Protein AF-J4HVZ7-F1 (afdb_monomer_lite)

Radius of gyration: 19.01 Å; chains: 1; bounding box: 40×39×59 Å

Sequence (176 aa):
MEFTTTDAYGRHGAGSGFVAVNVGSLVIGGKLVAVTAETKWPDEALPETAGVISRAVHTKTTPDVDTSYNAPTELVFKWAAPSLLPDAPGTIDATLTLDVGQPNAYKGLIEKVDVLAEIPYVIKTMVNYVAGTKPYIYQWFNPVTLHVNLPSGLIPDKSGEVEIAGTLYNEATFIS

Foldseek 3Di:
DKDFFDQQDAPVGHNFGRKMKFWDWDQDPNRTWDTAIDIDGPPDDDDPDDQWDWDKDLPAFCQDPVWRDRHGQKIKTWTKHFTPDPQFTDMKIKMKMDGQHDNVDGDQWPDKDQPCVPPDPVVSVVVCVPPVGGWIKTKGKAWIKMWIAGGPPPDPPDGGIDIDIDIDIDMDTGDD

Secondary structure (DSSP, 8-state):
-EEE--TT-STTSTTS---EEEEEEEEETTEEEEEEEEEE-TTSPPPSS-SSEEEEEEEEEEE-TTTSSEEEEEEEEEEEEE-S-TTS-SEEEEEEEEE-EETTEESSEEEEEETTTTS-HHHHHHHHHHHSS--EEEEEEEEEEEEEEEEEEEETTEEEEEEEEEEEEEEEEE--

pLDDT: mean 90.57, std 10.14, range [50.22, 98.31]

Organism: NCBI:txid599839

InterPro domains:
  IPR033394 Svf1-like, C-terminal [PF17187] (1-176)
  IPR051385 Ceramide-binding SVF1-like [PTHR47107] (1-176)

Structure (mmCIF, N/CA/C/O backbone):
data_AF-J4HVZ7-F1
#
_entry.id   AF-J4HVZ7-F1
#
loop_
_atom_site.group_PDB
_atom_site.id
_atom_site.type_symbol
_atom_site.label_atom_id
_atom_site.label_alt_id
_atom_site.label_comp_id
_atom_site.label_asym_id
_atom_site.label_entity_id
_atom_site.label_seq_id
_atom_site.pdbx_PDB_ins_code
_atom_site.Cartn_x
_atom_site.Cartn_y
_atom_site.Cartn_z
_atom_site.occupancy
_atom_site.B_iso_or_equiv
_atom_site.auth_seq_id
_atom_site.auth_comp_id
_atom_site.auth_asym_id
_atom_site.auth_atom_id
_atom_site.pdbx_PDB_model_num
ATOM 1 N N . MET A 1 1 ? -5.524 1.003 -2.375 1.00 91.50 1 MET A N 1
ATOM 2 C CA . MET A 1 1 ? -5.152 1.032 -3.804 1.00 91.50 1 MET A CA 1
ATOM 3 C C . MET A 1 1 ? -4.534 2.383 -4.078 1.00 91.50 1 MET A C 1
ATOM 5 O O . MET A 1 1 ? -5.083 3.368 -3.602 1.00 91.50 1 MET A O 1
ATOM 9 N N . GLU A 1 2 ? -3.401 2.416 -4.771 1.00 95.12 2 GLU A N 1
ATOM 10 C CA . GLU A 1 2 ? -2.677 3.649 -5.082 1.00 95.12 2 GLU A CA 1
ATOM 11 C C . GLU A 1 2 ? -2.604 3.853 -6.590 1.00 95.12 2 GLU A C 1
ATOM 13 O O . GLU A 1 2 ? -2.400 2.898 -7.336 1.00 95.12 2 GLU A O 1
ATOM 18 N N . PHE A 1 3 ? -2.774 5.097 -7.021 1.00 93.88 3 PHE A N 1
ATOM 19 C CA . PHE A 1 3 ? -2.678 5.504 -8.413 1.00 93.88 3 PHE A CA 1
ATOM 20 C C . PHE A 1 3 ? -1.717 6.667 -8.526 1.00 93.88 3 PHE A C 1
ATOM 22 O O . PHE A 1 3 ? -1.856 7.634 -7.781 1.00 93.88 3 PHE A O 1
ATOM 29 N N . THR A 1 4 ? -0.815 6.609 -9.499 1.00 94.12 4 THR A N 1
ATOM 30 C CA . THR A 1 4 ? 0.126 7.694 -9.771 1.00 94.12 4 THR A CA 1
ATOM 31 C C . THR A 1 4 ? -0.124 8.241 -11.163 1.00 94.12 4 THR A C 1
ATOM 33 O O . THR A 1 4 ? -0.207 7.501 -12.142 1.00 94.12 4 THR A O 1
ATOM 36 N N . THR A 1 5 ? -0.281 9.553 -11.243 1.00 94.44 5 THR A N 1
ATOM 37 C CA . THR A 1 5 ? -0.427 10.272 -12.510 1.00 94.44 5 THR A CA 1
ATOM 38 C C . THR A 1 5 ? 0.887 10.301 -13.291 1.00 94.44 5 THR A C 1
ATOM 40 O O . THR A 1 5 ? 1.971 10.231 -12.715 1.00 94.44 5 THR A O 1
ATOM 43 N N . THR A 1 6 ? 0.812 10.449 -14.613 1.00 92.56 6 THR A N 1
ATOM 44 C CA . THR A 1 6 ? 1.995 10.800 -15.413 1.00 92.56 6 THR A CA 1
ATOM 45 C C . THR A 1 6 ? 2.379 12.263 -15.182 1.00 92.56 6 THR A C 1
ATOM 47 O O . THR A 1 6 ? 1.579 13.044 -14.663 1.00 92.56 6 THR A O 1
ATOM 50 N N . ASP A 1 7 ? 3.574 12.666 -15.621 1.00 92.31 7 ASP A N 1
ATOM 51 C CA . ASP A 1 7 ? 4.079 14.044 -15.487 1.00 92.31 7 ASP A CA 1
ATOM 52 C C . ASP A 1 7 ? 3.145 15.124 -16.081 1.00 92.31 7 ASP A C 1
ATOM 54 O O . ASP A 1 7 ? 3.157 16.290 -15.683 1.00 92.31 7 ASP A O 1
ATOM 58 N N . ALA A 1 8 ? 2.283 14.735 -17.023 1.00 93.62 8 ALA A N 1
ATOM 59 C CA . ALA A 1 8 ? 1.332 15.632 -17.669 1.00 93.62 8 ALA A CA 1
ATOM 60 C C . ALA A 1 8 ? 0.196 16.109 -16.740 1.00 93.62 8 ALA A C 1
ATOM 62 O O . ALA A 1 8 ? -0.436 17.125 -17.037 1.00 93.62 8 ALA A O 1
ATOM 63 N N . TYR A 1 9 ? -0.080 15.395 -15.643 1.00 92.44 9 TYR A N 1
ATOM 64 C CA . TYR A 1 9 ? -1.264 15.617 -14.813 1.00 92.44 9 TYR A CA 1
ATOM 65 C C . TYR A 1 9 ? -0.893 15.918 -13.362 1.00 92.44 9 TYR A C 1
ATOM 67 O O . TYR A 1 9 ? -0.837 15.026 -12.521 1.00 92.44 9 TYR A O 1
ATOM 75 N N . GLY A 1 10 ? -0.695 17.200 -13.065 1.00 93.00 10 GLY A N 1
ATOM 76 C CA . GLY A 1 10 ? -0.445 17.699 -11.716 1.00 93.00 10 GLY A CA 1
ATOM 77 C C . GLY A 1 10 ? -1.250 18.941 -11.356 1.00 93.00 10 GLY A C 1
ATOM 78 O O . GLY A 1 10 ? -2.000 19.473 -12.177 1.00 93.00 10 GLY A O 1
ATOM 79 N N . ARG A 1 11 ? -1.077 19.446 -10.127 1.00 93.38 11 ARG A N 1
ATOM 80 C CA . ARG A 1 11 ? -1.812 20.630 -9.628 1.00 93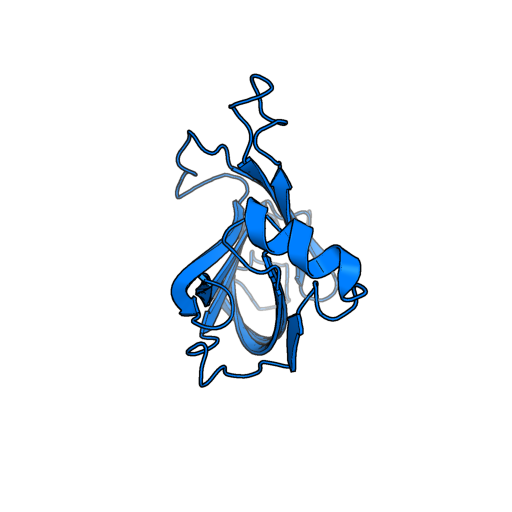.38 11 ARG A CA 1
ATOM 81 C C . ARG A 1 11 ? -1.524 21.922 -10.397 1.00 93.38 11 ARG A C 1
ATOM 83 O O . ARG A 1 11 ? -2.310 22.863 -10.321 1.00 93.38 11 ARG A O 1
ATOM 90 N N . HIS A 1 12 ? -0.417 21.964 -11.134 1.00 93.88 12 HIS A N 1
ATOM 91 C CA . HIS A 1 12 ? -0.016 23.087 -11.980 1.00 93.88 12 HIS A CA 1
ATOM 92 C C . HIS A 1 12 ? 0.023 22.712 -13.474 1.00 93.88 12 HIS A C 1
ATOM 94 O O . HIS A 1 12 ? 0.558 23.466 -14.281 1.00 93.88 12 HIS A O 1
ATOM 100 N N . GLY A 1 13 ? -0.568 21.573 -13.860 1.00 92.19 13 GLY A N 1
ATOM 101 C CA . GLY A 1 13 ? -0.533 21.057 -15.230 1.00 92.19 13 GLY A CA 1
ATOM 102 C C . GLY A 1 13 ? 0.720 20.228 -15.531 1.00 92.19 13 GLY A C 1
ATOM 103 O O . GLY A 1 13 ? 1.263 19.567 -14.644 1.00 92.19 13 GLY A O 1
ATOM 104 N N . ALA A 1 14 ? 1.157 20.233 -16.791 1.00 94.88 14 ALA A N 1
ATOM 105 C CA . ALA A 1 14 ? 2.300 19.439 -17.239 1.00 94.88 14 ALA A CA 1
ATOM 106 C C . ALA A 1 14 ? 3.608 19.859 -16.543 1.00 94.88 14 ALA A C 1
ATOM 108 O O . ALA A 1 14 ? 3.851 21.050 -16.350 1.00 94.88 14 ALA A O 1
ATOM 109 N N . GLY A 1 15 ? 4.441 18.881 -16.177 1.00 93.31 15 GLY A N 1
ATOM 110 C CA . GLY A 1 15 ? 5.667 19.096 -15.400 1.00 93.31 15 GLY A CA 1
ATOM 111 C C . GLY A 1 15 ? 5.435 19.176 -13.887 1.00 93.31 15 GLY A C 1
ATOM 112 O O . GLY A 1 15 ? 6.358 19.485 -13.138 1.00 93.31 15 GLY A O 1
ATOM 113 N N . SER A 1 16 ? 4.197 18.947 -13.430 1.00 94.06 16 SER A N 1
ATOM 114 C CA . SER A 1 16 ? 3.840 18.888 -12.003 1.00 94.06 16 SER A CA 1
ATOM 115 C C . SER A 1 16 ? 3.152 17.575 -11.608 1.00 94.06 16 SER A C 1
ATOM 117 O O . SER A 1 16 ? 2.523 17.509 -10.550 1.00 94.06 16 SER A O 1
ATOM 119 N N . GLY A 1 17 ? 3.211 16.561 -12.483 1.00 94.69 17 GLY A N 1
ATOM 120 C CA . GLY A 1 17 ? 2.544 15.270 -12.308 1.00 94.69 17 GLY A CA 1
ATOM 121 C C . GLY A 1 17 ? 3.245 14.341 -11.319 1.00 94.69 17 GLY A C 1
ATOM 122 O O . GLY A 1 17 ? 3.880 14.800 -10.380 1.00 94.69 17 GLY A O 1
ATOM 123 N N . PHE A 1 18 ? 3.099 13.022 -11.479 1.00 94.44 18 PHE A N 1
ATOM 124 C CA . PHE A 1 18 ? 3.531 12.035 -10.467 1.00 94.44 18 PHE A CA 1
ATOM 125 C C . PHE A 1 18 ? 2.851 12.210 -9.101 1.00 94.44 18 PHE A C 1
ATOM 127 O O . PHE A 1 18 ? 3.357 11.784 -8.063 1.00 94.44 18 PHE A O 1
ATOM 134 N N . VAL A 1 19 ? 1.663 12.811 -9.112 1.00 95.94 19 VAL A N 1
ATOM 135 C CA . VAL A 1 19 ? 0.753 12.866 -7.971 1.00 95.94 19 VAL A CA 1
ATOM 136 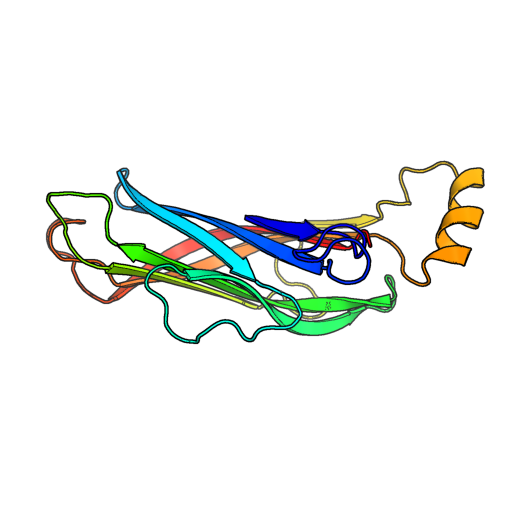C C . VAL A 1 19 ? 0.254 11.459 -7.700 1.00 95.94 19 VAL A C 1
ATOM 138 O O . VAL A 1 19 ? -0.309 10.837 -8.609 1.00 95.94 19 VAL A O 1
ATOM 141 N N . ALA A 1 20 ? 0.433 10.986 -6.469 1.00 95.56 20 ALA A N 1
ATOM 142 C CA . ALA A 1 20 ? -0.100 9.709 -6.028 1.00 95.56 20 ALA A CA 1
ATOM 143 C C . ALA A 1 20 ? -1.373 9.920 -5.201 1.00 95.56 20 ALA A C 1
ATOM 145 O O . ALA A 1 20 ? -1.429 10.795 -4.337 1.00 95.56 20 ALA A O 1
ATOM 146 N N . VAL A 1 21 ? -2.402 9.121 -5.458 1.00 96.31 21 VAL A N 1
ATOM 147 C CA . VAL A 1 21 ? -3.642 9.095 -4.678 1.00 96.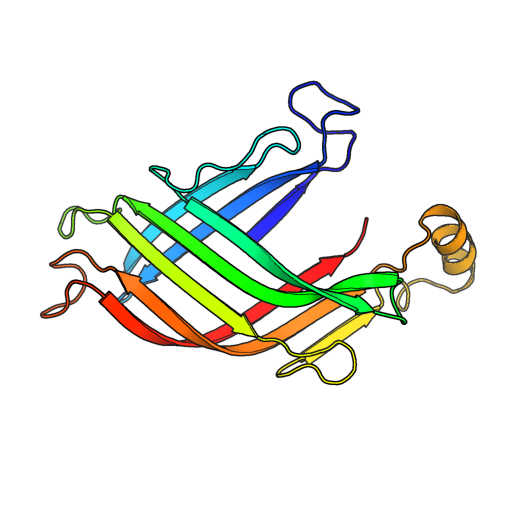31 21 VAL A CA 1
ATOM 148 C C . VAL A 1 21 ? -3.852 7.684 -4.180 1.00 96.31 21 VAL A C 1
ATOM 150 O O . VAL A 1 21 ? -3.926 6.742 -4.969 1.00 96.31 21 VAL A O 1
ATOM 153 N N . ASN A 1 22 ? -3.993 7.548 -2.871 1.00 97.69 22 ASN A N 1
ATOM 154 C CA . ASN A 1 22 ? -4.274 6.283 -2.230 1.00 97.69 22 ASN A CA 1
ATOM 155 C C . ASN A 1 22 ? -5.680 6.307 -1.638 1.00 97.69 22 ASN A C 1
ATOM 157 O O . ASN A 1 22 ? -6.057 7.256 -0.955 1.00 97.69 22 ASN A O 1
ATOM 161 N N . VAL A 1 23 ? -6.444 5.251 -1.891 1.00 97.81 23 VAL A N 1
ATOM 162 C CA . VAL A 1 23 ? -7.777 5.037 -1.324 1.00 97.81 23 VAL A CA 1
ATOM 163 C C . VAL A 1 23 ? -7.844 3.685 -0.630 1.00 97.81 23 VAL A C 1
ATOM 165 O O . VAL A 1 23 ? -7.294 2.686 -1.113 1.00 97.81 23 VAL A O 1
ATOM 168 N N . GLY A 1 24 ? -8.529 3.635 0.504 1.00 97.06 24 GLY A N 1
ATOM 169 C CA . GLY A 1 24 ? -8.612 2.446 1.338 1.00 97.06 24 GLY A CA 1
ATOM 170 C C . GLY A 1 24 ? -9.865 2.413 2.198 1.00 97.06 24 GLY A C 1
ATOM 171 O O . GLY A 1 24 ? -10.615 3.382 2.307 1.00 97.06 24 GLY A O 1
ATOM 172 N N . SER A 1 25 ? -10.105 1.256 2.802 1.00 97.12 25 SER A N 1
ATOM 173 C CA . SER A 1 25 ? -11.146 1.084 3.808 1.00 97.12 25 SER A CA 1
ATOM 174 C C . SER A 1 25 ? -10.775 -0.048 4.753 1.00 97.12 25 SER A C 1
ATOM 176 O O . SER A 1 25 ? -10.019 -0.946 4.379 1.00 97.12 25 SER A O 1
ATOM 178 N N . LEU A 1 26 ? -11.318 -0.006 5.966 1.00 96.69 26 LEU A N 1
ATOM 179 C CA . LEU A 1 26 ? -11.161 -1.059 6.961 1.00 96.69 26 LEU A CA 1
ATOM 180 C C . LEU A 1 26 ? -12.531 -1.649 7.286 1.00 96.69 26 LEU A C 1
ATOM 182 O O . LEU A 1 26 ? -13.464 -0.924 7.640 1.00 96.69 26 LEU A O 1
ATOM 186 N N . VAL A 1 27 ? -12.633 -2.974 7.195 1.00 95.44 27 VAL A N 1
ATOM 187 C CA . VAL A 1 27 ? -13.805 -3.740 7.624 1.00 95.44 27 VAL A CA 1
ATOM 188 C C . VAL A 1 27 ? -13.392 -4.619 8.796 1.00 95.44 27 VAL A C 1
ATOM 190 O O . VAL A 1 27 ? -12.555 -5.505 8.645 1.00 95.44 27 VAL A O 1
ATOM 193 N N . ILE A 1 28 ? -13.968 -4.367 9.971 1.00 91.88 28 ILE A N 1
ATOM 194 C CA . ILE A 1 28 ? -13.612 -5.044 11.222 1.00 91.88 28 ILE A CA 1
ATOM 195 C C . ILE A 1 28 ? -14.890 -5.532 11.896 1.00 91.88 28 ILE A C 1
ATOM 197 O O . ILE A 1 28 ? -15.874 -4.801 11.985 1.00 91.88 28 ILE A O 1
ATOM 201 N N . GLY A 1 29 ? -14.905 -6.796 12.330 1.00 88.38 29 GLY A N 1
ATOM 202 C CA . GLY A 1 29 ? -16.095 -7.404 12.939 1.00 88.38 29 GLY A CA 1
ATOM 203 C C . GLY A 1 29 ? -17.324 -7.404 12.019 1.00 88.38 29 GLY A C 1
ATOM 204 O O . GLY A 1 29 ? -18.449 -7.313 12.499 1.00 88.38 29 GLY A O 1
ATOM 205 N N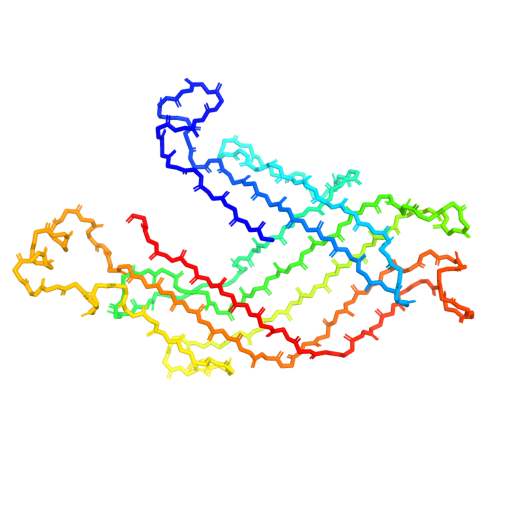 . GLY A 1 30 ? -17.118 -7.442 10.697 1.00 91.12 30 GLY A N 1
ATOM 206 C CA . GLY A 1 30 ? -18.195 -7.370 9.702 1.00 91.12 30 GLY A CA 1
ATOM 207 C C . GLY A 1 30 ? -18.795 -5.973 9.496 1.00 91.12 30 GLY A C 1
ATOM 208 O O . GLY A 1 30 ? -19.775 -5.844 8.767 1.00 91.12 30 GLY A O 1
ATOM 209 N N . LYS A 1 31 ? -18.222 -4.927 10.104 1.00 93.44 31 LYS A N 1
ATOM 210 C CA . LYS A 1 31 ? -18.649 -3.531 9.942 1.00 93.44 31 LYS A CA 1
ATOM 211 C C . LYS A 1 31 ? -17.594 -2.737 9.171 1.00 93.44 31 LYS A C 1
ATOM 213 O O . LYS A 1 31 ? -16.402 -2.919 9.399 1.00 93.44 31 LYS A O 1
ATOM 218 N N . LEU A 1 32 ? -18.021 -1.834 8.289 1.00 96.56 32 LEU A N 1
ATOM 219 C CA . LEU A 1 32 ? -17.139 -0.826 7.691 1.00 96.56 32 LEU A CA 1
ATOM 220 C C . LEU A 1 32 ? -16.822 0.235 8.751 1.00 96.56 32 LEU A C 1
ATOM 222 O O . LEU A 1 32 ? -17.718 0.967 9.166 1.00 96.56 32 LEU A O 1
ATOM 226 N N . VAL A 1 33 ? -15.570 0.298 9.205 1.00 95.81 33 VAL A N 1
ATOM 227 C CA . VAL A 1 33 ? -15.176 1.149 10.343 1.00 95.81 33 VAL A CA 1
ATOM 228 C C . VAL A 1 33 ? -14.452 2.419 9.928 1.00 95.81 33 VAL A C 1
ATOM 230 O O . VAL A 1 33 ? -14.495 3.401 10.658 1.00 95.81 33 VAL A O 1
ATOM 233 N N . ALA A 1 34 ? -13.801 2.413 8.767 1.00 96.81 34 ALA A N 1
ATOM 234 C CA . ALA A 1 34 ? -13.056 3.553 8.254 1.00 96.81 34 ALA A CA 1
ATOM 235 C C . ALA A 1 34 ? -13.003 3.520 6.725 1.00 96.81 34 ALA A C 1
ATOM 237 O O . ALA A 1 34 ? -12.908 2.449 6.121 1.00 96.81 34 ALA A O 1
ATOM 238 N N . VAL A 1 35 ? -13.011 4.704 6.118 1.00 97.75 35 VAL A N 1
ATOM 239 C CA . VAL A 1 35 ? -12.684 4.941 4.708 1.00 97.75 35 VAL A CA 1
ATOM 240 C C . VAL A 1 35 ? -11.594 6.003 4.680 1.00 97.75 35 VAL A C 1
ATOM 242 O O . VAL A 1 35 ? -11.684 7.000 5.395 1.00 97.75 35 VAL A O 1
ATOM 245 N N . THR A 1 36 ? -10.559 5.779 3.880 1.00 98.06 36 THR A N 1
ATOM 246 C CA . THR A 1 36 ? -9.378 6.636 3.814 1.00 98.06 36 THR A CA 1
ATOM 247 C C . THR A 1 36 ? -9.128 7.074 2.379 1.00 98.06 36 THR A C 1
ATOM 249 O O . THR A 1 36 ? -9.306 6.305 1.431 1.00 98.06 36 THR A O 1
ATOM 252 N N . ALA A 1 37 ? -8.692 8.317 2.226 1.00 97.31 37 ALA A N 1
ATOM 253 C CA . ALA A 1 37 ? -8.170 8.842 0.978 1.00 97.31 37 ALA A CA 1
ATOM 254 C C . ALA A 1 37 ? -7.052 9.830 1.312 1.00 97.31 37 ALA A C 1
ATOM 256 O O . ALA A 1 37 ? -7.236 10.696 2.167 1.00 97.31 37 ALA A O 1
ATOM 257 N N . GLU A 1 38 ? -5.902 9.688 0.666 1.00 97.44 38 GLU A N 1
ATOM 258 C CA . GLU A 1 38 ? -4.755 10.571 0.866 1.00 97.44 38 GLU A CA 1
ATOM 259 C C . GLU A 1 38 ? -4.096 10.866 -0.482 1.00 97.44 38 GLU A C 1
ATOM 261 O O . GLU A 1 38 ? -3.857 9.962 -1.285 1.00 97.44 38 GLU A O 1
ATOM 266 N N . THR A 1 39 ? -3.819 12.146 -0.727 1.00 95.81 39 THR A N 1
ATOM 267 C CA . THR A 1 39 ? -3.076 12.606 -1.900 1.00 95.81 39 THR A CA 1
ATOM 268 C C . THR A 1 39 ? -1.654 12.940 -1.479 1.00 95.81 39 THR A C 1
ATOM 270 O O . THR A 1 39 ? -1.447 13.712 -0.544 1.00 95.81 39 THR A O 1
ATOM 273 N N . LYS A 1 40 ? -0.679 12.401 -2.205 1.00 95.25 40 LYS A N 1
ATOM 274 C CA . LYS A 1 40 ? 0.735 12.736 -2.098 1.00 95.25 40 LYS A CA 1
ATOM 275 C C . LYS A 1 40 ? 1.156 13.545 -3.316 1.00 95.25 40 LYS A C 1
ATOM 277 O O . LYS A 1 40 ? 1.137 13.047 -4.443 1.00 95.25 40 LYS A O 1
ATOM 282 N N . TRP A 1 41 ? 1.584 14.773 -3.063 1.00 94.94 41 TRP A N 1
ATOM 283 C CA . TRP A 1 41 ? 2.231 15.605 -4.068 1.00 94.94 41 TRP A CA 1
ATOM 284 C C . TRP A 1 41 ? 3.721 15.251 -4.164 1.00 94.94 41 TRP A C 1
ATOM 286 O O . TRP A 1 41 ? 4.333 14.930 -3.143 1.00 94.94 41 TRP A O 1
ATOM 296 N N . PRO A 1 42 ? 4.322 15.273 -5.364 1.00 93.19 42 PRO A N 1
ATOM 297 C CA . PRO A 1 42 ? 5.739 14.944 -5.550 1.00 93.19 42 PRO A CA 1
ATOM 298 C C . PRO A 1 42 ? 6.684 15.948 -4.869 1.00 93.19 42 PRO A C 1
ATOM 300 O O . PRO A 1 42 ? 7.814 15.601 -4.535 1.00 93.19 42 PRO A O 1
ATOM 303 N N . ASP A 1 43 ? 6.229 17.185 -4.674 1.00 91.62 43 ASP A N 1
ATOM 304 C CA . ASP A 1 43 ? 6.981 18.322 -4.146 1.00 91.62 43 ASP A CA 1
ATOM 305 C C . ASP A 1 43 ? 6.710 18.595 -2.658 1.00 91.62 43 ASP A C 1
ATOM 307 O O . ASP A 1 43 ? 7.262 19.538 -2.090 1.00 91.62 43 ASP A O 1
ATOM 311 N N . GLU A 1 44 ? 5.902 17.758 -2.001 1.00 92.25 44 GLU A N 1
ATOM 312 C CA . GLU A 1 44 ? 5.567 17.895 -0.586 1.00 92.25 44 GLU A CA 1
ATOM 313 C C . GLU A 1 44 ? 5.843 16.601 0.178 1.00 92.25 44 GLU A C 1
ATOM 315 O O . GLU A 1 44 ? 5.529 15.491 -0.258 1.00 92.25 44 GLU A O 1
ATOM 320 N N . ALA A 1 45 ? 6.415 16.743 1.372 1.00 89.94 45 ALA A N 1
ATOM 321 C CA . ALA A 1 45 ? 6.513 15.627 2.294 1.00 89.94 45 ALA A CA 1
ATOM 322 C C . ALA A 1 45 ? 5.124 15.316 2.865 1.00 89.94 45 ALA A C 1
ATOM 324 O O . ALA A 1 45 ? 4.418 16.214 3.328 1.00 89.94 45 ALA A O 1
ATOM 325 N N . LEU A 1 46 ? 4.753 14.035 2.885 1.00 90.44 46 LEU A N 1
ATOM 326 C CA . LEU A 1 46 ? 3.585 13.611 3.646 1.00 90.44 46 LEU A CA 1
ATOM 327 C C . LEU A 1 46 ? 3.868 13.798 5.141 1.00 90.44 46 LEU A C 1
ATOM 329 O O . LEU A 1 46 ? 4.930 13.376 5.610 1.00 90.44 46 LEU A O 1
ATOM 333 N N . PRO A 1 47 ? 2.935 14.378 5.909 1.00 90.69 47 PRO A N 1
ATOM 334 C CA . PRO A 1 47 ? 3.117 14.516 7.344 1.00 90.69 47 PRO A CA 1
ATOM 335 C C . PRO A 1 47 ? 3.163 13.133 8.006 1.00 90.69 47 PRO A C 1
ATOM 337 O O . PRO A 1 47 ? 2.485 12.197 7.579 1.00 90.69 47 PRO A O 1
ATOM 340 N N . GLU A 1 48 ? 3.943 12.974 9.073 1.00 86.38 48 GLU A N 1
ATOM 341 C CA . GLU A 1 48 ? 3.969 11.708 9.823 1.00 86.38 48 GLU A CA 1
ATOM 342 C C . GLU A 1 48 ? 2.617 11.413 10.485 1.00 86.38 48 GLU A C 1
ATOM 344 O O . GLU A 1 48 ? 2.194 10.258 10.567 1.00 86.38 48 GLU A O 1
ATOM 349 N N . THR A 1 49 ? 1.917 12.470 10.902 1.00 87.25 49 THR A N 1
ATOM 350 C CA . THR A 1 49 ? 0.596 12.416 11.525 1.00 87.25 49 THR A CA 1
ATOM 351 C C . THR A 1 49 ? -0.402 13.255 10.733 1.00 87.25 49 THR A C 1
ATOM 353 O O . THR A 1 49 ? -0.144 14.399 10.365 1.00 87.25 49 THR A O 1
ATOM 356 N N . ALA A 1 50 ? -1.568 12.678 10.460 1.00 91.69 50 ALA A N 1
ATOM 357 C CA . ALA A 1 50 ? -2.671 13.338 9.777 1.00 91.69 50 ALA A CA 1
ATOM 358 C C . ALA A 1 50 ? -3.998 12.817 10.332 1.00 91.69 50 ALA A C 1
ATOM 360 O O . ALA A 1 50 ? -4.055 11.722 10.890 1.00 91.69 50 ALA A O 1
ATOM 361 N N . GLY A 1 51 ? -5.073 13.595 10.166 1.00 92.25 51 GLY A N 1
ATOM 362 C CA . GLY A 1 51 ? -6.417 13.152 10.555 1.00 92.25 51 GLY A CA 1
ATOM 363 C C . GLY A 1 51 ? -6.884 11.922 9.768 1.00 92.25 51 GLY A C 1
ATOM 364 O O . GLY A 1 51 ? -7.637 11.111 10.298 1.00 92.25 51 GLY A O 1
ATOM 365 N N . VAL A 1 52 ? -6.406 11.774 8.529 1.00 96.88 52 VAL A N 1
ATOM 366 C CA . VAL A 1 52 ? -6.593 10.589 7.688 1.00 96.88 52 VAL A CA 1
ATOM 367 C C . VAL A 1 52 ? -5.244 10.200 7.086 1.00 96.88 52 VAL A C 1
ATOM 369 O O . VAL A 1 52 ? -4.526 11.063 6.590 1.00 96.88 52 VAL A O 1
ATOM 372 N N . ILE A 1 53 ? -4.912 8.912 7.126 1.00 97.50 53 ILE A N 1
ATOM 373 C CA . ILE A 1 53 ? -3.727 8.311 6.507 1.00 97.50 53 ILE A CA 1
ATOM 374 C C . ILE A 1 53 ? -4.202 7.190 5.580 1.00 97.50 53 ILE A C 1
ATOM 376 O O . ILE A 1 53 ? -5.010 6.355 5.988 1.00 97.50 53 ILE A O 1
ATOM 380 N N . SER A 1 54 ? -3.696 7.157 4.350 1.00 97.94 54 SER A N 1
ATOM 381 C CA . SER A 1 54 ? -3.915 6.074 3.387 1.00 97.94 54 SER A CA 1
ATOM 382 C C . SER A 1 54 ? -2.627 5.880 2.602 1.00 97.94 54 SER A C 1
ATOM 384 O O . SER A 1 54 ? -2.319 6.672 1.721 1.00 97.94 54 SER A O 1
ATOM 386 N N . ARG A 1 55 ? -1.821 4.871 2.937 1.00 96.31 55 ARG A N 1
ATOM 387 C CA . ARG A 1 55 ? -0.468 4.740 2.373 1.00 96.31 55 ARG A CA 1
ATOM 388 C C . ARG A 1 55 ? -0.159 3.306 1.998 1.00 96.31 55 ARG A C 1
ATOM 390 O O . ARG A 1 55 ? -0.435 2.395 2.774 1.00 96.31 55 ARG A O 1
ATOM 397 N N . ALA A 1 56 ? 0.450 3.131 0.831 1.00 96.19 56 ALA A N 1
ATOM 398 C CA . ALA A 1 56 ? 1.126 1.914 0.409 1.00 96.19 56 ALA A CA 1
ATOM 399 C C . ALA A 1 56 ? 2.563 2.305 0.054 1.00 96.19 56 ALA A C 1
ATOM 401 O O . ALA A 1 56 ? 2.780 3.188 -0.768 1.00 96.19 56 ALA A O 1
ATOM 402 N N . VAL A 1 57 ? 3.552 1.723 0.724 1.00 95.00 57 VAL A N 1
ATOM 403 C CA . VAL A 1 57 ? 4.944 2.172 0.623 1.00 95.00 57 VAL A CA 1
ATOM 404 C C . VAL A 1 57 ? 5.852 0.981 0.382 1.00 95.00 57 VAL A C 1
ATOM 406 O O . VAL A 1 57 ? 5.816 0.008 1.130 1.00 95.00 57 VAL A O 1
ATOM 409 N N . HIS A 1 58 ? 6.709 1.081 -0.631 1.00 96.25 58 HIS A N 1
ATOM 410 C CA . HIS A 1 58 ? 7.843 0.179 -0.807 1.00 96.25 58 HIS A CA 1
ATOM 411 C C . HIS A 1 58 ? 8.976 0.665 0.107 1.00 96.25 58 HIS A C 1
ATOM 413 O O . HIS A 1 58 ? 9.732 1.563 -0.260 1.00 96.25 58 HIS A O 1
ATOM 419 N N . THR A 1 59 ? 9.055 0.144 1.331 1.00 97.12 59 THR A N 1
ATOM 420 C CA . THR A 1 59 ? 10.023 0.617 2.341 1.00 97.12 59 THR A CA 1
ATOM 421 C C . THR A 1 59 ? 11.436 0.115 2.083 1.00 97.12 59 THR A C 1
ATOM 423 O O . THR A 1 59 ? 12.405 0.752 2.498 1.00 97.12 59 THR A O 1
ATOM 426 N N . LYS A 1 60 ? 11.567 -1.011 1.378 1.00 98.19 60 LYS A N 1
ATOM 427 C CA . LYS A 1 60 ? 12.844 -1.552 0.908 1.00 98.19 60 LYS A CA 1
ATOM 428 C C . LYS A 1 60 ? 12.694 -2.004 -0.534 1.00 98.19 60 LYS A C 1
ATOM 430 O O . LYS A 1 60 ? 11.673 -2.584 -0.907 1.00 98.19 60 LYS A O 1
ATOM 435 N N . THR A 1 61 ? 13.726 -1.758 -1.329 1.00 97.62 61 THR A N 1
ATOM 436 C CA . THR A 1 61 ? 13.775 -2.125 -2.745 1.00 97.62 61 THR A CA 1
ATOM 437 C C . THR A 1 61 ? 15.155 -2.652 -3.110 1.00 97.62 61 THR A C 1
ATOM 439 O O . THR A 1 61 ? 16.146 -2.299 -2.471 1.00 97.62 61 THR A O 1
ATOM 442 N N . THR A 1 62 ? 15.250 -3.465 -4.156 1.00 96.50 62 THR A N 1
ATOM 443 C CA . THR A 1 62 ? 16.520 -3.959 -4.708 1.00 96.50 62 THR A CA 1
ATOM 444 C C . THR A 1 62 ? 16.458 -3.929 -6.238 1.00 96.50 62 THR A C 1
ATOM 446 O O . THR A 1 62 ? 15.395 -4.222 -6.787 1.00 96.50 62 THR A O 1
ATOM 449 N N . PRO A 1 63 ? 17.552 -3.575 -6.942 1.00 94.56 63 PRO A N 1
ATOM 450 C CA . PRO A 1 63 ? 17.587 -3.631 -8.399 1.00 94.56 63 PRO A CA 1
ATOM 451 C C . PRO A 1 63 ? 17.249 -5.031 -8.920 1.00 94.56 63 PRO A C 1
ATOM 453 O O . PRO A 1 63 ? 17.884 -6.016 -8.539 1.00 94.56 63 PRO A O 1
ATOM 456 N N . ASP A 1 64 ? 16.264 -5.112 -9.805 1.00 90.81 64 ASP A N 1
ATOM 457 C CA . ASP A 1 64 ? 15.870 -6.335 -10.492 1.00 90.81 64 ASP A CA 1
ATOM 458 C C . ASP A 1 64 ? 16.479 -6.340 -11.898 1.00 90.81 64 ASP A C 1
ATOM 460 O O . ASP A 1 64 ? 16.156 -5.503 -12.746 1.00 90.81 64 ASP A O 1
ATOM 464 N N . VAL A 1 65 ? 17.381 -7.292 -12.136 1.00 88.19 65 VAL A N 1
ATOM 465 C CA . VAL A 1 65 ? 18.154 -7.403 -13.382 1.00 88.19 65 VAL A CA 1
ATOM 466 C C . VAL A 1 65 ? 17.297 -7.708 -14.612 1.00 88.19 65 VAL A C 1
ATOM 468 O O . VAL A 1 65 ? 17.728 -7.411 -15.723 1.00 88.19 65 VAL A O 1
ATOM 471 N N . ASP A 1 66 ? 16.092 -8.259 -14.438 1.00 85.00 66 ASP A N 1
ATOM 472 C CA . ASP A 1 66 ? 15.205 -8.597 -15.557 1.00 85.00 66 ASP A CA 1
ATOM 473 C C . ASP A 1 66 ? 14.386 -7.392 -16.033 1.00 85.00 66 ASP A C 1
ATOM 475 O O . ASP A 1 66 ? 13.887 -7.376 -17.161 1.00 85.00 66 ASP A O 1
ATOM 479 N N . THR A 1 67 ? 14.189 -6.406 -15.152 1.00 86.69 67 THR A N 1
ATOM 480 C CA . THR A 1 67 ? 13.228 -5.310 -15.366 1.00 86.69 67 THR A CA 1
ATOM 481 C C . THR A 1 67 ? 13.873 -3.927 -15.393 1.00 86.69 67 THR A C 1
ATOM 483 O O . THR A 1 67 ? 13.277 -2.982 -15.913 1.00 86.69 67 THR A O 1
ATOM 486 N N . SER A 1 68 ? 15.093 -3.810 -14.856 1.00 86.75 68 SER A N 1
ATOM 487 C CA . SER A 1 68 ? 15.798 -2.553 -14.577 1.00 86.75 68 SER A CA 1
ATOM 488 C C . SER A 1 68 ? 15.127 -1.667 -13.514 1.00 86.75 68 SER A C 1
ATOM 490 O O . SER A 1 68 ? 15.608 -0.563 -13.257 1.00 86.75 68 SER A O 1
ATOM 492 N N . TYR A 1 69 ? 14.051 -2.128 -12.864 1.00 90.56 69 TYR A N 1
ATOM 493 C CA . TYR A 1 69 ? 13.413 -1.419 -11.755 1.00 90.56 69 TYR A CA 1
ATOM 494 C C . TYR A 1 69 ? 14.052 -1.754 -10.405 1.00 90.56 69 TYR A C 1
ATOM 496 O O . TYR A 1 69 ? 14.620 -2.825 -10.198 1.00 90.56 69 TYR A O 1
ATOM 504 N N . ASN A 1 70 ? 13.880 -0.849 -9.441 1.00 93.94 70 ASN A N 1
ATOM 505 C CA . ASN A 1 70 ? 14.061 -1.156 -8.025 1.00 93.94 70 ASN A CA 1
ATOM 506 C C . ASN A 1 70 ? 12.807 -1.878 -7.520 1.00 93.94 70 ASN A C 1
ATOM 508 O O . ASN A 1 70 ? 11.850 -1.243 -7.073 1.00 93.94 70 ASN A O 1
ATOM 512 N N . ALA A 1 71 ? 12.798 -3.203 -7.640 1.00 94.62 71 ALA A N 1
ATOM 513 C CA . ALA A 1 71 ? 11.665 -4.020 -7.243 1.00 94.62 71 ALA A CA 1
ATOM 514 C C . ALA A 1 71 ? 11.536 -4.054 -5.708 1.00 94.62 71 ALA A C 1
ATOM 516 O O . ALA A 1 71 ? 12.549 -4.005 -4.998 1.00 94.62 71 ALA A O 1
ATOM 517 N N . PRO A 1 72 ? 10.310 -4.102 -5.163 1.00 96.88 72 PRO A N 1
ATOM 518 C CA . PRO A 1 72 ? 10.103 -4.055 -3.725 1.00 96.88 72 PRO A CA 1
ATOM 519 C C . PRO A 1 72 ? 10.593 -5.345 -3.071 1.00 96.88 72 PRO A C 1
ATOM 521 O O . PRO A 1 72 ? 10.439 -6.435 -3.617 1.00 96.88 72 PRO A O 1
ATOM 524 N N . THR A 1 73 ? 11.163 -5.200 -1.881 1.00 97.94 73 THR A N 1
ATOM 525 C CA . THR A 1 73 ? 11.531 -6.307 -0.988 1.00 97.94 73 THR A CA 1
ATOM 526 C C . THR A 1 73 ? 10.794 -6.215 0.348 1.00 97.94 73 THR A C 1
ATOM 528 O O . THR A 1 73 ? 10.701 -7.199 1.072 1.00 97.94 73 THR A O 1
ATOM 531 N N . GLU A 1 74 ? 10.244 -5.044 0.679 1.00 98.31 74 GLU A N 1
ATOM 532 C CA . GLU A 1 74 ? 9.352 -4.842 1.820 1.00 98.31 74 GLU A CA 1
ATOM 533 C C . GLU A 1 74 ? 8.261 -3.827 1.466 1.00 98.31 74 GLU A C 1
ATOM 535 O O . GLU A 1 74 ? 8.526 -2.816 0.807 1.00 98.31 74 GLU A O 1
ATOM 540 N N . LEU A 1 75 ? 7.039 -4.117 1.903 1.00 97.94 75 LEU A N 1
ATOM 541 C CA . LEU A 1 75 ? 5.841 -3.325 1.672 1.00 97.94 75 LEU A CA 1
ATOM 542 C C . LEU A 1 75 ? 5.215 -2.957 3.016 1.00 97.94 75 LEU A C 1
ATOM 544 O O . LEU A 1 75 ? 5.032 -3.822 3.870 1.00 97.94 75 LEU A O 1
ATOM 548 N N . VAL A 1 76 ? 4.830 -1.698 3.188 1.00 97.81 76 VAL A N 1
ATOM 549 C CA . VAL A 1 76 ? 4.050 -1.239 4.342 1.00 97.81 76 VAL A CA 1
ATOM 550 C C . VAL A 1 76 ? 2.751 -0.637 3.853 1.00 97.81 76 VAL A C 1
ATOM 552 O O . VAL A 1 76 ? 2.747 0.210 2.960 1.00 97.81 76 VAL A O 1
ATOM 555 N N . PHE A 1 77 ? 1.653 -1.042 4.478 1.00 97.62 77 PHE A N 1
ATOM 556 C CA . PHE A 1 77 ? 0.358 -0.418 4.269 1.00 97.62 77 PHE A CA 1
ATOM 557 C C . PHE A 1 77 ? -0.1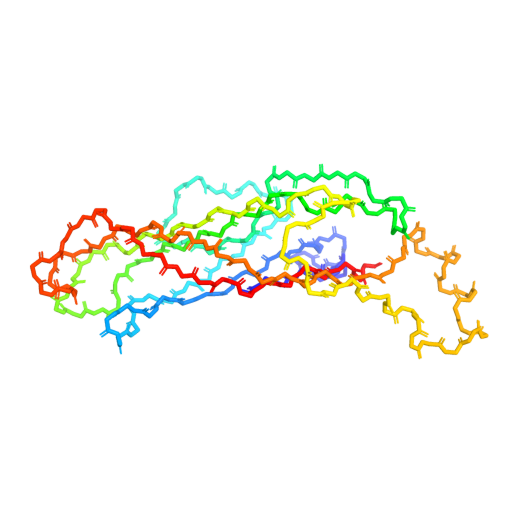36 0.165 5.583 1.00 97.62 77 PHE A C 1
ATOM 559 O O . PHE A 1 77 ? -0.097 -0.509 6.614 1.00 97.62 77 PHE A O 1
ATOM 566 N N . LYS A 1 78 ? -0.591 1.418 5.540 1.00 97.12 78 LYS A N 1
ATOM 567 C CA . LYS A 1 78 ? -1.105 2.132 6.706 1.00 97.12 78 LYS A CA 1
ATOM 568 C C . LYS A 1 78 ? -2.419 2.826 6.385 1.00 97.12 78 LYS A C 1
ATOM 570 O O . LYS A 1 78 ? -2.525 3.542 5.389 1.00 97.12 78 LYS A O 1
ATOM 575 N N . TRP A 1 79 ? -3.381 2.656 7.281 1.00 97.81 79 TRP A N 1
ATOM 576 C CA . TRP A 1 79 ? -4.682 3.303 7.247 1.00 97.81 79 TRP A CA 1
ATOM 577 C C . TRP A 1 79 ? -4.972 3.910 8.608 1.00 97.81 79 TRP A C 1
ATOM 579 O O . TRP A 1 79 ? -4.918 3.211 9.614 1.00 97.81 79 TRP A O 1
ATOM 589 N N . ALA A 1 80 ? -5.318 5.190 8.646 1.00 96.62 80 ALA A N 1
ATOM 590 C CA . ALA A 1 80 ? -5.867 5.797 9.848 1.00 96.62 80 ALA A CA 1
ATOM 591 C C . ALA A 1 80 ? -6.995 6.755 9.487 1.00 96.62 80 ALA A C 1
ATOM 593 O O . ALA A 1 80 ? -6.880 7.488 8.509 1.00 96.62 80 ALA A O 1
ATOM 594 N N . ALA A 1 81 ? -8.088 6.746 10.242 1.00 96.75 81 ALA A N 1
ATOM 595 C CA . ALA A 1 81 ? -9.185 7.700 10.086 1.00 96.75 81 ALA A CA 1
ATOM 596 C C . ALA A 1 81 ? -10.106 7.680 11.314 1.00 96.75 81 ALA A C 1
ATOM 598 O O . ALA A 1 81 ? -10.107 6.700 12.068 1.00 96.75 81 ALA A O 1
ATOM 599 N N . PRO A 1 82 ? -10.930 8.724 11.511 1.00 95.06 82 PRO A N 1
ATOM 600 C CA . PRO A 1 82 ? -12.028 8.666 12.460 1.00 95.06 82 PRO A CA 1
ATOM 601 C C . PRO A 1 82 ? -12.955 7.487 12.153 1.00 95.06 82 PRO A C 1
ATOM 603 O O . PRO A 1 82 ? -13.248 7.191 10.993 1.00 95.06 82 PRO A O 1
ATOM 606 N N . SER A 1 83 ? -13.431 6.836 13.207 1.00 94.81 83 SER A N 1
ATOM 607 C CA . SER A 1 83 ? -14.426 5.778 13.123 1.00 94.81 83 SER A CA 1
ATOM 608 C C . SER A 1 83 ? -15.704 6.293 12.464 1.00 94.81 83 SER A C 1
ATOM 610 O O . SER A 1 83 ? -16.224 7.354 12.814 1.00 94.81 83 SER A O 1
ATOM 612 N N . LEU A 1 84 ? -16.230 5.503 11.532 1.00 95.44 84 LEU A N 1
ATOM 613 C CA . LEU A 1 84 ? -17.534 5.721 10.907 1.00 95.44 84 LEU A CA 1
ATOM 614 C C . LEU A 1 84 ? -18.696 5.254 11.794 1.00 95.44 84 LEU A C 1
ATOM 616 O O . LEU A 1 84 ? -19.856 5.489 11.457 1.00 95.44 84 LEU A O 1
ATOM 620 N N . LEU A 1 85 ? -18.403 4.568 12.901 1.00 93.50 85 LEU A N 1
ATOM 621 C CA . LEU A 1 85 ? -19.408 3.978 13.772 1.00 93.50 85 LEU A CA 1
ATOM 622 C C . LEU A 1 85 ? -19.795 4.938 14.909 1.00 93.50 85 LEU A C 1
ATOM 624 O O . LEU A 1 85 ? -18.938 5.273 15.731 1.00 93.50 85 LEU A O 1
ATOM 628 N N . PRO A 1 86 ? -21.077 5.342 15.023 1.00 90.75 86 PRO A N 1
ATOM 629 C CA . PRO A 1 86 ? -21.529 6.226 16.101 1.00 90.75 86 PRO A CA 1
ATOM 630 C C . PRO A 1 86 ? -21.369 5.620 17.503 1.00 90.75 86 PRO A C 1
ATOM 632 O O . PRO A 1 86 ? -21.173 6.348 18.471 1.00 90.75 86 PRO A O 1
ATOM 635 N N . ASP A 1 87 ? -21.466 4.292 17.609 1.00 88.81 87 ASP A N 1
ATOM 636 C CA . ASP A 1 87 ? -21.360 3.508 18.844 1.00 88.81 87 ASP A CA 1
ATOM 637 C C . ASP A 1 87 ? -19.911 3.187 19.248 1.00 88.81 87 ASP A C 1
ATOM 639 O O . ASP A 1 87 ? -19.683 2.691 20.350 1.00 88.81 87 ASP A O 1
ATOM 643 N N . ALA A 1 88 ? -18.932 3.498 18.394 1.00 89.25 88 ALA A N 1
ATOM 644 C CA . ALA A 1 88 ? -17.511 3.291 18.661 1.00 89.25 88 ALA A CA 1
ATOM 645 C C . ALA A 1 88 ? -16.682 4.488 18.155 1.00 89.25 88 ALA A C 1
ATOM 647 O O . ALA A 1 88 ? -15.937 4.352 17.178 1.00 89.25 88 ALA A O 1
ATOM 648 N N . PRO A 1 89 ? -16.826 5.681 18.769 1.00 91.06 89 PRO A N 1
ATOM 649 C CA . PRO A 1 89 ? -16.095 6.874 18.360 1.00 91.06 89 PRO A CA 1
ATOM 650 C C . PRO A 1 89 ? -14.600 6.757 18.684 1.00 91.06 89 PRO A C 1
ATOM 652 O O . PRO A 1 89 ? -14.196 6.103 19.643 1.00 91.06 89 PRO A O 1
ATOM 655 N N . GLY A 1 90 ? -13.771 7.445 17.903 1.00 90.12 90 GLY A N 1
ATOM 656 C CA . GLY A 1 90 ? -12.315 7.447 18.054 1.00 90.12 90 GLY A CA 1
ATOM 657 C C . GLY A 1 90 ? -11.613 7.301 16.711 1.00 90.12 90 GLY A C 1
ATOM 658 O O . GLY A 1 90 ? -12.256 7.359 15.665 1.00 90.12 90 GLY A O 1
ATOM 659 N N . THR A 1 91 ? -10.299 7.115 16.740 1.00 92.50 91 THR A N 1
ATOM 660 C CA . THR A 1 91 ? -9.492 6.866 15.540 1.00 92.50 91 THR A CA 1
ATOM 661 C C . THR A 1 91 ? -9.277 5.368 15.379 1.00 92.50 91 THR A C 1
ATOM 663 O O . THR A 1 91 ? -8.892 4.699 16.334 1.00 92.50 91 THR A O 1
ATOM 666 N N . ILE A 1 92 ? -9.500 4.855 14.172 1.00 95.12 92 ILE A N 1
ATOM 667 C CA . ILE A 1 92 ? -8.999 3.544 13.755 1.00 95.12 92 ILE A CA 1
ATOM 668 C C . ILE A 1 92 ? -7.598 3.772 13.185 1.00 95.12 92 ILE A C 1
ATOM 670 O O . ILE A 1 92 ? -7.464 4.604 12.292 1.00 95.12 92 ILE A O 1
ATOM 674 N N . ASP A 1 93 ? -6.579 3.066 13.675 1.00 95.44 93 ASP A N 1
ATOM 675 C CA . ASP A 1 93 ? -5.222 3.051 13.094 1.00 95.44 93 ASP A CA 1
ATOM 676 C C . ASP A 1 93 ? -4.836 1.598 12.828 1.00 95.44 93 ASP A C 1
ATOM 678 O O . ASP A 1 93 ? -4.879 0.775 13.740 1.00 95.44 93 ASP A O 1
ATOM 682 N N . ALA A 1 94 ? -4.525 1.273 11.580 1.00 97.25 94 ALA A N 1
ATOM 683 C CA . ALA A 1 94 ? -4.188 -0.063 11.135 1.00 97.25 94 ALA A CA 1
ATOM 684 C C . ALA A 1 94 ? -2.923 -0.034 10.276 1.00 97.25 94 ALA A C 1
ATOM 686 O O . ALA A 1 94 ? -2.827 0.735 9.318 1.00 97.25 94 ALA A O 1
ATOM 687 N N . THR A 1 95 ? -1.969 -0.906 10.588 1.00 97.75 95 THR A N 1
ATOM 688 C CA . THR A 1 95 ? -0.712 -1.043 9.851 1.00 97.75 95 THR A CA 1
ATOM 689 C C . THR A 1 95 ? -0.388 -2.514 9.625 1.00 97.75 95 THR A C 1
ATOM 691 O O . THR A 1 95 ? -0.572 -3.347 10.511 1.00 97.75 95 THR A O 1
ATOM 694 N N . LEU A 1 96 ? 0.122 -2.840 8.441 1.00 97.62 96 LEU A N 1
ATOM 695 C CA . LEU A 1 96 ? 0.767 -4.122 8.177 1.00 97.62 96 LEU A CA 1
ATOM 696 C C . LEU A 1 96 ? 2.091 -3.901 7.448 1.00 97.62 96 LEU A C 1
ATOM 698 O O . LEU A 1 96 ? 2.226 -2.966 6.654 1.00 97.62 96 LEU A O 1
ATOM 702 N N . THR A 1 97 ? 3.039 -4.796 7.704 1.00 98.19 97 THR A N 1
ATOM 703 C CA . THR A 1 97 ? 4.360 -4.821 7.073 1.00 98.19 97 THR A CA 1
ATOM 704 C C . THR A 1 97 ? 4.585 -6.202 6.482 1.00 98.19 97 THR A C 1
ATOM 706 O O . THR A 1 97 ? 4.385 -7.210 7.160 1.00 98.19 97 THR A O 1
ATOM 709 N N . LEU A 1 98 ? 5.009 -6.253 5.224 1.00 97.56 98 LEU A N 1
ATOM 710 C CA . LEU A 1 98 ? 5.247 -7.484 4.491 1.00 97.56 98 LEU A CA 1
ATOM 711 C C . LEU A 1 98 ? 6.660 -7.495 3.910 1.00 97.56 98 LEU A C 1
ATOM 713 O O . LEU A 1 98 ? 6.975 -6.709 3.023 1.00 97.56 98 LEU A O 1
ATOM 717 N N . ASP A 1 99 ? 7.492 -8.425 4.374 1.00 97.62 99 ASP A N 1
ATOM 718 C CA . ASP A 1 99 ? 8.757 -8.777 3.725 1.00 97.62 99 ASP A CA 1
ATOM 719 C C . ASP A 1 99 ? 8.477 -9.787 2.609 1.00 97.62 99 ASP A C 1
ATOM 721 O O . ASP A 1 99 ? 8.137 -10.947 2.869 1.00 97.62 99 ASP A O 1
ATOM 725 N N . VAL A 1 100 ? 8.625 -9.337 1.365 1.00 97.56 100 VAL A N 1
ATOM 726 C CA . VAL A 1 100 ? 8.405 -10.172 0.183 1.00 97.56 100 VAL A CA 1
ATOM 727 C C . VAL A 1 100 ? 9.678 -10.882 -0.267 1.00 97.56 100 VAL A C 1
ATOM 729 O O . VAL A 1 100 ? 9.593 -11.742 -1.129 1.00 97.56 100 VAL A O 1
ATOM 732 N N . GLY A 1 101 ? 10.844 -10.632 0.335 1.00 97.00 101 GLY A N 1
ATOM 733 C CA . GLY A 1 101 ? 12.115 -11.249 -0.051 1.00 97.00 101 GLY A CA 1
ATOM 734 C C . GLY A 1 101 ? 12.819 -10.547 -1.216 1.00 97.00 101 GLY A C 1
ATOM 735 O O . GLY A 1 101 ? 12.462 -9.444 -1.617 1.00 97.00 101 GLY A O 1
ATOM 736 N N . GLN A 1 102 ? 13.874 -11.178 -1.732 1.00 96.06 102 GLN A N 1
ATOM 737 C CA . GLN A 1 102 ? 14.727 -10.625 -2.793 1.00 96.06 102 GLN A CA 1
ATOM 738 C C . GLN A 1 102 ? 14.205 -11.005 -4.187 1.00 96.06 102 GLN A C 1
ATOM 740 O O . GLN A 1 102 ? 13.583 -12.059 -4.305 1.00 96.06 102 GLN A O 1
ATOM 745 N N . PRO A 1 103 ? 14.519 -10.247 -5.260 1.00 93.50 103 PRO A N 1
ATOM 746 C CA . PRO A 1 103 ? 14.044 -10.555 -6.614 1.00 93.50 103 PRO A CA 1
ATOM 747 C C . PRO A 1 103 ? 14.330 -11.981 -7.109 1.00 93.50 103 PRO A C 1
ATOM 749 O O . PRO A 1 103 ? 13.534 -12.563 -7.840 1.00 93.50 103 PRO A O 1
ATOM 752 N N . ASN A 1 104 ? 15.441 -12.581 -6.674 1.00 91.44 104 ASN A N 1
ATOM 753 C CA . ASN A 1 104 ? 15.826 -13.953 -7.022 1.00 91.44 104 ASN A CA 1
ATOM 754 C C . ASN A 1 104 ? 15.249 -15.035 -6.086 1.00 91.44 104 ASN A C 1
ATOM 756 O O . ASN A 1 104 ? 15.492 -16.221 -6.303 1.00 91.44 104 ASN A O 1
ATOM 760 N N . ALA A 1 105 ? 14.547 -14.640 -5.024 1.00 94.75 105 ALA A N 1
ATOM 761 C CA . ALA A 1 105 ? 14.074 -15.518 -3.958 1.00 94.75 105 ALA A CA 1
ATOM 762 C C . ALA A 1 105 ? 12.864 -14.901 -3.231 1.00 94.75 105 ALA A C 1
ATOM 764 O O . ALA A 1 105 ? 12.851 -14.784 -2.000 1.00 94.75 105 ALA A O 1
ATOM 765 N N . TYR A 1 106 ? 11.859 -14.463 -3.993 1.00 96.38 106 TYR A N 1
ATOM 766 C CA . TYR A 1 106 ? 10.653 -13.885 -3.415 1.00 96.38 106 TYR A CA 1
ATOM 767 C C . TYR A 1 106 ? 9.883 -14.912 -2.569 1.00 96.38 106 TYR A C 1
ATOM 769 O O . TYR A 1 106 ? 9.764 -16.089 -2.908 1.00 96.38 106 TYR A O 1
ATOM 777 N N . LYS A 1 107 ? 9.312 -14.440 -1.464 1.00 97.19 107 LYS A N 1
ATOM 778 C CA . LYS A 1 107 ? 8.400 -15.165 -0.582 1.00 97.19 107 LYS A CA 1
ATOM 779 C C . LYS A 1 107 ? 6.978 -14.930 -1.072 1.00 97.19 107 LYS A C 1
ATOM 781 O O . LYS A 1 107 ? 6.554 -13.783 -1.152 1.00 97.19 107 LYS A O 1
ATOM 786 N N . GLY A 1 108 ? 6.228 -15.994 -1.345 1.00 96.00 108 GLY A N 1
ATOM 787 C CA . GLY A 1 108 ? 4.805 -15.885 -1.693 1.00 96.00 108 GLY A CA 1
ATOM 788 C C . GLY A 1 108 ? 4.520 -15.198 -3.031 1.00 96.00 108 GLY A C 1
ATOM 789 O O . GLY A 1 108 ? 3.377 -14.829 -3.270 1.00 96.00 108 GLY A O 1
ATOM 790 N N . LEU A 1 109 ? 5.520 -15.026 -3.905 1.00 96.81 109 LEU A N 1
ATOM 791 C CA . LEU A 1 109 ? 5.280 -14.568 -5.273 1.00 96.81 109 LEU A CA 1
ATOM 792 C C . LEU A 1 109 ? 4.407 -15.601 -5.990 1.00 96.81 109 LEU A C 1
ATOM 794 O O . LEU A 1 109 ? 4.782 -16.770 -6.081 1.00 96.81 109 LEU A O 1
ATOM 798 N N . ILE A 1 110 ? 3.257 -15.157 -6.487 1.00 96.94 110 ILE A N 1
ATOM 799 C CA . ILE A 1 110 ? 2.403 -15.947 -7.372 1.00 96.94 110 ILE A CA 1
ATOM 800 C C . ILE A 1 110 ? 2.947 -15.832 -8.791 1.00 96.94 110 ILE A C 1
ATOM 802 O O . ILE A 1 110 ? 3.221 -16.844 -9.433 1.00 96.94 110 ILE A O 1
ATOM 806 N N . GLU A 1 111 ? 3.115 -14.596 -9.265 1.00 94.31 111 GLU A N 1
ATOM 807 C CA . GLU A 1 111 ? 3.480 -14.321 -10.648 1.00 94.31 111 GLU A CA 1
ATOM 808 C C . GLU A 1 111 ? 4.272 -13.014 -10.782 1.00 94.31 111 GLU A C 1
ATOM 810 O O . GLU A 1 111 ? 4.028 -12.026 -10.084 1.00 94.31 111 GLU A O 1
ATOM 815 N N . LYS A 1 112 ? 5.235 -13.025 -11.708 1.00 92.88 112 LYS A N 1
ATOM 816 C CA . LYS A 1 112 ? 5.942 -11.845 -12.218 1.00 92.88 112 LYS A CA 1
ATOM 817 C C . LYS A 1 112 ? 5.589 -11.722 -13.701 1.00 92.88 112 LYS A C 1
ATOM 819 O O . LYS A 1 112 ? 6.198 -12.382 -14.541 1.00 92.88 112 LYS A O 1
ATOM 824 N N . VAL A 1 113 ? 4.577 -10.915 -14.004 1.00 92.19 113 VAL A N 1
ATOM 825 C CA . VAL A 1 113 ? 3.994 -10.779 -15.345 1.00 92.19 113 VAL A CA 1
ATOM 826 C C . VAL A 1 113 ? 4.819 -9.799 -16.170 1.00 92.19 113 VAL A C 1
ATOM 828 O O . VAL A 1 113 ? 4.935 -8.626 -15.818 1.00 92.19 113 VAL A O 1
ATOM 831 N N . ASP A 1 114 ? 5.361 -10.271 -17.291 1.00 89.88 114 ASP A N 1
ATOM 832 C CA . ASP A 1 114 ? 5.965 -9.429 -18.326 1.00 89.88 114 ASP A CA 1
ATOM 833 C C . ASP A 1 114 ? 4.856 -8.840 -19.204 1.00 89.88 114 ASP A C 1
ATOM 835 O O . ASP A 1 114 ? 4.309 -9.527 -20.065 1.00 89.88 114 ASP A O 1
ATOM 839 N N . VAL A 1 115 ? 4.534 -7.559 -19.015 1.00 87.19 115 VAL A N 1
ATOM 840 C CA . VAL A 1 115 ? 3.448 -6.898 -19.762 1.00 87.19 115 VAL A CA 1
ATOM 841 C C . VAL A 1 115 ? 3.736 -6.895 -21.263 1.00 87.19 115 VAL A C 1
ATOM 843 O O . VAL A 1 115 ? 2.818 -6.981 -22.080 1.00 87.19 115 VAL A O 1
ATOM 846 N N . LEU A 1 116 ? 5.014 -6.833 -21.652 1.00 83.25 116 LEU A N 1
ATOM 847 C CA . LEU A 1 116 ? 5.364 -6.898 -23.060 1.00 83.25 116 LEU A CA 1
ATOM 848 C C . LEU A 1 116 ? 5.225 -8.305 -23.607 1.00 83.25 116 LEU A C 1
ATOM 850 O O . LEU A 1 116 ? 4.998 -8.399 -24.803 1.00 83.25 116 LEU A O 1
ATOM 854 N N . ALA A 1 117 ? 5.353 -9.382 -22.823 1.00 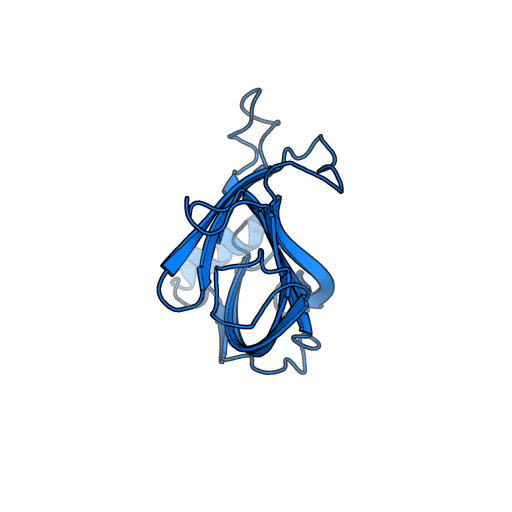80.69 117 ALA A N 1
ATOM 855 C CA . ALA A 1 117 ? 5.308 -10.754 -23.342 1.00 80.69 117 ALA A CA 1
ATOM 856 C C . ALA A 1 117 ? 4.071 -11.008 -24.219 1.00 80.69 117 ALA A C 1
ATOM 858 O O . ALA A 1 117 ? 4.224 -11.605 -25.288 1.00 80.69 117 ALA A O 1
ATOM 859 N N . GLU A 1 118 ? 2.932 -10.420 -23.853 1.00 71.75 118 GLU A N 1
ATOM 860 C CA . GLU A 1 118 ? 1.647 -10.491 -24.563 1.00 71.75 118 GLU A CA 1
ATOM 861 C C . GLU A 1 118 ? 1.580 -9.662 -25.863 1.00 71.75 118 GLU A C 1
ATOM 863 O O . GLU A 1 118 ? 0.679 -9.829 -26.684 1.00 71.75 118 GLU A O 1
ATOM 868 N N . ILE A 1 119 ? 2.547 -8.773 -26.101 1.00 72.25 119 ILE A N 1
ATOM 869 C CA . ILE A 1 119 ? 2.606 -7.923 -27.293 1.00 72.25 119 ILE A CA 1
ATOM 870 C C . ILE A 1 119 ? 3.375 -8.635 -28.429 1.00 72.25 119 ILE A C 1
ATOM 872 O O . ILE A 1 119 ? 4.470 -9.174 -28.209 1.00 72.25 119 ILE A O 1
ATOM 876 N N . PRO A 1 120 ? 2.877 -8.609 -29.684 1.00 74.00 120 PRO A N 1
ATOM 877 C CA . PRO A 1 120 ? 3.596 -9.152 -30.835 1.00 74.00 120 PRO A CA 1
ATOM 878 C C . PRO A 1 120 ? 5.008 -8.567 -31.006 1.00 74.00 120 PRO A C 1
ATOM 880 O O . PRO A 1 120 ? 5.236 -7.368 -30.836 1.00 74.00 120 PRO A O 1
ATOM 883 N N . TYR A 1 121 ? 5.961 -9.415 -31.409 1.00 66.25 121 TYR A N 1
ATOM 884 C CA . TYR A 1 121 ? 7.399 -9.101 -31.463 1.00 66.25 121 TYR A CA 1
ATOM 885 C C . TYR A 1 121 ? 7.752 -7.820 -32.240 1.00 66.25 121 TYR A C 1
ATOM 887 O O . TYR A 1 121 ? 8.626 -7.071 -31.816 1.00 66.25 121 TYR A O 1
ATOM 895 N N . VAL A 1 122 ? 7.029 -7.523 -33.326 1.00 64.56 122 VAL A N 1
ATOM 896 C CA . VAL A 1 122 ? 7.263 -6.343 -34.182 1.00 64.56 122 VAL A CA 1
ATOM 897 C C . VAL A 1 122 ? 7.036 -5.017 -33.436 1.00 64.56 122 VAL A C 1
ATOM 899 O O . VAL A 1 122 ? 7.675 -4.018 -33.757 1.00 64.56 122 VAL A O 1
ATOM 902 N N . ILE A 1 123 ? 6.177 -5.001 -32.410 1.00 65.69 123 ILE A N 1
ATOM 903 C CA . ILE A 1 123 ? 5.886 -3.803 -31.604 1.00 65.69 123 ILE A CA 1
ATOM 904 C C . ILE A 1 123 ? 6.867 -3.688 -30.418 1.00 65.69 123 ILE A C 1
ATOM 906 O O . ILE A 1 123 ? 7.280 -2.582 -30.065 1.00 65.69 123 ILE A O 1
ATOM 910 N N . LYS A 1 124 ? 7.329 -4.819 -29.855 1.00 61.00 124 LYS A N 1
ATOM 911 C CA . LYS A 1 124 ? 8.257 -4.872 -28.702 1.00 61.00 124 LYS A CA 1
ATOM 912 C C . LYS A 1 124 ? 9.548 -4.073 -28.913 1.00 61.00 124 LYS A C 1
ATOM 914 O O . LYS A 1 124 ? 10.011 -3.399 -27.994 1.00 61.00 124 LYS A O 1
ATOM 919 N N . THR A 1 125 ? 10.134 -4.135 -30.109 1.00 59.28 125 THR A N 1
ATOM 920 C CA . THR A 1 125 ? 11.412 -3.471 -30.421 1.00 59.28 125 THR A CA 1
ATOM 921 C C . THR A 1 125 ? 11.324 -1.946 -30.461 1.00 59.28 125 THR A C 1
ATOM 923 O O . THR A 1 125 ? 12.324 -1.293 -30.181 1.00 59.28 125 THR A O 1
ATOM 926 N N . MET A 1 126 ? 10.153 -1.364 -30.755 1.00 60.84 126 MET A N 1
ATOM 927 C CA . MET A 1 126 ? 9.973 0.095 -30.716 1.00 60.84 126 MET A CA 1
ATOM 928 C C . MET A 1 126 ? 9.750 0.621 -29.291 1.00 60.84 126 MET A C 1
ATOM 930 O O . MET A 1 126 ? 10.210 1.712 -28.972 1.00 60.84 126 MET A O 1
ATOM 934 N N . VAL A 1 127 ? 9.097 -0.160 -28.423 1.00 57.19 127 VAL A N 1
ATOM 935 C CA . VAL A 1 127 ? 8.754 0.249 -27.046 1.00 57.19 127 VAL A CA 1
ATOM 936 C C . VAL A 1 127 ? 9.964 0.169 -26.104 1.00 57.19 127 VAL A C 1
ATOM 938 O O . VAL A 1 127 ? 10.235 1.116 -25.369 1.00 57.19 127 VAL A O 1
ATOM 941 N N . ASN A 1 128 ? 10.762 -0.903 -26.184 1.00 54.09 128 ASN A N 1
ATOM 942 C CA . ASN A 1 128 ? 11.949 -1.071 -25.329 1.00 54.09 128 ASN A CA 1
ATOM 943 C C . ASN A 1 128 ? 13.052 -0.027 -25.582 1.00 54.09 128 ASN A C 1
ATOM 945 O O . ASN A 1 128 ? 13.853 0.245 -24.691 1.00 54.09 128 ASN A O 1
ATOM 949 N N . TYR A 1 129 ? 13.107 0.565 -26.780 1.00 50.22 129 TYR A N 1
ATOM 950 C CA . TYR A 1 129 ? 14.131 1.552 -27.138 1.00 50.22 129 TYR A CA 1
ATOM 951 C C . TYR A 1 129 ? 13.876 2.942 -26.525 1.00 50.22 129 TYR A C 1
ATOM 953 O O . TYR A 1 129 ? 14.809 3.728 -26.396 1.00 50.22 129 TYR A O 1
ATOM 961 N N . VAL A 1 130 ? 12.633 3.248 -26.132 1.00 54.78 130 VAL A N 1
ATOM 962 C CA . VAL A 1 130 ? 12.227 4.599 -25.698 1.00 54.78 130 VAL A CA 1
ATOM 963 C C . VAL A 1 130 ? 12.072 4.714 -24.173 1.00 54.78 130 VAL A C 1
ATOM 965 O O . VAL A 1 130 ? 12.312 5.790 -23.634 1.00 54.78 130 VAL A O 1
ATOM 968 N N . ALA A 1 131 ? 11.736 3.627 -23.466 1.00 59.06 131 ALA A N 1
ATOM 969 C CA . ALA A 1 131 ? 11.441 3.664 -22.024 1.00 59.06 131 ALA A CA 1
ATOM 970 C C . ALA A 1 131 ? 12.619 3.288 -21.097 1.00 59.06 131 ALA A C 1
ATOM 972 O O . ALA A 1 131 ? 12.594 3.609 -19.910 1.00 59.06 131 ALA A O 1
ATOM 973 N N . GLY A 1 132 ? 13.649 2.583 -21.590 1.00 65.94 132 GLY A N 1
ATOM 974 C CA . GLY A 1 132 ? 14.828 2.170 -20.799 1.00 65.94 132 GLY A CA 1
ATOM 975 C C . GLY A 1 132 ? 14.572 1.146 -19.675 1.00 65.94 132 GLY A C 1
ATOM 976 O O . GLY A 1 132 ? 15.520 0.566 -19.147 1.00 65.94 132 GLY A O 1
ATOM 977 N N . THR A 1 133 ? 13.309 0.884 -19.338 1.00 74.00 133 THR A N 1
ATOM 978 C CA . THR A 1 133 ? 12.840 -0.103 -18.358 1.00 74.00 133 THR A CA 1
ATOM 979 C C . THR A 1 133 ? 11.770 -0.982 -19.000 1.00 74.00 133 THR A C 1
ATOM 981 O O . THR A 1 133 ? 11.106 -0.571 -19.955 1.00 74.00 133 THR A O 1
ATOM 984 N N . LYS A 1 134 ? 11.644 -2.225 -18.530 1.00 83.38 134 LYS A N 1
ATOM 985 C CA . LYS A 1 134 ? 10.697 -3.192 -19.092 1.00 83.38 134 LYS A CA 1
ATOM 986 C C . LYS A 1 134 ? 9.471 -3.264 -18.180 1.00 83.38 134 LYS A C 1
ATOM 988 O O . LYS A 1 134 ? 9.677 -3.528 -17.003 1.00 83.38 134 LYS A O 1
ATOM 993 N N . PRO A 1 135 ? 8.234 -3.060 -18.668 1.00 88.75 135 PRO A N 1
ATOM 994 C CA . PRO A 1 135 ? 7.060 -3.008 -17.806 1.00 88.75 135 PRO A CA 1
ATOM 995 C C . PRO A 1 135 ? 6.702 -4.388 -17.239 1.00 88.75 135 PRO A C 1
ATOM 997 O O . PRO A 1 135 ? 6.608 -5.371 -17.979 1.00 88.75 135 PRO A O 1
ATOM 1000 N N . TYR A 1 136 ? 6.477 -4.447 -15.928 1.00 91.69 136 TYR A N 1
ATOM 1001 C CA . TYR A 1 136 ? 6.196 -5.675 -15.183 1.00 91.69 136 TYR A CA 1
ATOM 1002 C C . TYR A 1 136 ? 5.147 -5.463 -14.095 1.00 91.69 136 TYR A C 1
ATOM 1004 O O . TYR A 1 136 ? 5.019 -4.380 -13.522 1.00 91.69 136 TYR A O 1
ATOM 1012 N N . ILE A 1 137 ? 4.443 -6.544 -13.765 1.00 94.88 137 ILE A N 1
ATOM 1013 C CA . ILE A 1 137 ? 3.537 -6.624 -12.620 1.00 94.88 137 ILE A CA 1
ATOM 1014 C C . ILE A 1 137 ? 4.028 -7.738 -11.702 1.00 94.88 137 ILE A C 1
ATOM 1016 O O . ILE A 1 137 ? 4.287 -8.852 -12.154 1.00 94.88 137 ILE A O 1
ATOM 1020 N N . TYR A 1 138 ? 4.153 -7.443 -10.414 1.00 95.88 138 TYR A N 1
ATOM 1021 C CA . TYR A 1 138 ? 4.501 -8.421 -9.391 1.00 95.88 138 TYR A CA 1
ATOM 1022 C C . TYR A 1 138 ? 3.274 -8.696 -8.529 1.00 95.88 138 TYR A C 1
ATOM 1024 O O . TYR A 1 138 ? 2.666 -7.755 -8.015 1.00 95.88 138 TYR A O 1
ATOM 1032 N N . GLN A 1 139 ? 2.925 -9.968 -8.358 1.00 97.50 139 GLN A N 1
ATOM 1033 C CA . GLN A 1 139 ? 1.773 -10.395 -7.570 1.00 97.50 139 GLN A CA 1
ATOM 1034 C C . GLN A 1 139 ? 2.226 -11.355 -6.481 1.00 97.50 139 GLN A C 1
ATOM 1036 O O . GLN A 1 139 ? 2.827 -12.393 -6.766 1.00 97.50 139 GLN A O 1
ATOM 1041 N N . TRP A 1 140 ? 1.914 -11.023 -5.233 1.00 98.06 140 TRP A N 1
ATOM 1042 C CA . TRP A 1 140 ? 2.233 -11.864 -4.088 1.00 98.06 140 TRP A CA 1
ATOM 1043 C C . TRP A 1 140 ? 0.986 -12.242 -3.294 1.00 98.06 140 TRP A C 1
ATOM 1045 O O . TRP A 1 140 ? -0.028 -11.541 -3.298 1.00 98.06 140 TRP A O 1
ATOM 1055 N N . PHE A 1 141 ? 1.088 -13.368 -2.594 1.00 98.12 141 PHE A N 1
ATOM 1056 C CA . PHE A 1 141 ? 0.103 -13.863 -1.651 1.00 98.12 141 PHE A CA 1
ATOM 1057 C C . PHE A 1 141 ? 0.804 -14.441 -0.428 1.00 98.12 141 PHE A C 1
ATOM 1059 O O . PHE A 1 141 ? 1.345 -15.550 -0.450 1.00 98.12 141 PHE A O 1
ATOM 1066 N N . ASN A 1 142 ? 0.809 -13.661 0.651 1.00 98.00 142 ASN A N 1
ATOM 1067 C CA . ASN A 1 142 ? 1.608 -13.949 1.836 1.00 98.00 142 ASN A CA 1
ATOM 1068 C C . ASN A 1 142 ? 0.765 -13.947 3.108 1.00 98.00 142 ASN A C 1
ATOM 1070 O O . ASN A 1 142 ? -0.128 -13.105 3.251 1.00 98.00 142 ASN A O 1
ATOM 1074 N N . PRO A 1 143 ? 1.077 -14.823 4.080 1.00 97.94 143 PRO A N 1
ATOM 1075 C CA . PRO A 1 143 ? 0.594 -14.629 5.436 1.00 97.94 143 PRO A CA 1
ATOM 1076 C C . PRO A 1 143 ? 1.151 -13.311 5.988 1.00 97.94 143 PRO A C 1
ATOM 1078 O O . PRO A 1 143 ? 2.321 -12.988 5.781 1.00 97.94 143 PRO A O 1
ATOM 1081 N N . VAL A 1 144 ? 0.315 -12.555 6.692 1.00 98.00 144 VAL A N 1
ATOM 1082 C CA . VAL A 1 144 ? 0.697 -11.278 7.303 1.00 98.00 144 VAL A CA 1
ATOM 1083 C C . VAL A 1 144 ? -0.099 -11.042 8.582 1.00 98.00 144 VAL A C 1
ATOM 1085 O O . VAL A 1 144 ? -1.190 -11.591 8.754 1.00 98.00 144 VAL A O 1
ATOM 1088 N N . THR A 1 145 ? 0.438 -10.209 9.467 1.00 98.06 145 THR A N 1
ATOM 1089 C CA . THR A 1 145 ? -0.264 -9.721 10.654 1.00 98.06 145 THR A CA 1
ATOM 1090 C C . THR A 1 145 ? -0.649 -8.264 10.445 1.00 98.06 145 THR A C 1
ATOM 1092 O O . THR A 1 145 ? 0.193 -7.425 10.128 1.00 98.06 145 THR A O 1
ATOM 1095 N N . LEU A 1 146 ? -1.934 -7.968 10.616 1.00 97.31 146 LEU A N 1
ATOM 1096 C CA . LEU A 1 146 ? -2.440 -6.608 10.707 1.00 97.31 146 LEU A CA 1
ATOM 1097 C C . LEU A 1 146 ? -2.422 -6.176 12.175 1.00 97.31 146 LEU A C 1
ATOM 1099 O O . LEU A 1 146 ? -3.046 -6.824 13.015 1.00 97.31 146 LEU A O 1
ATOM 1103 N N . HIS A 1 147 ? -1.747 -5.071 12.466 1.00 97.38 147 HIS A N 1
ATOM 1104 C CA . HIS A 1 147 ? -1.770 -4.411 13.767 1.00 97.38 147 HIS A CA 1
ATOM 1105 C C . HIS A 1 147 ? -2.824 -3.313 13.720 1.00 97.38 147 HIS A C 1
ATOM 1107 O O . HIS A 1 147 ? -2.735 -2.424 12.873 1.00 97.38 147 HIS A O 1
ATOM 1113 N N . VAL A 1 148 ? -3.833 -3.378 14.588 1.00 95.25 148 VAL A N 1
ATOM 1114 C CA . VAL A 1 148 ? -4.916 -2.389 14.632 1.00 95.25 148 VAL A CA 1
ATOM 1115 C C . VAL A 1 148 ? -5.095 -1.853 16.040 1.00 95.25 148 VAL A C 1
ATOM 1117 O O . VAL A 1 148 ? -5.262 -2.625 16.978 1.00 95.25 148 VAL A O 1
ATOM 1120 N N . ASN A 1 149 ? -5.152 -0.536 16.185 1.00 93.38 149 ASN A N 1
ATOM 1121 C CA . ASN A 1 149 ? -5.642 0.114 17.389 1.00 93.38 149 ASN A CA 1
ATOM 1122 C C . ASN A 1 149 ? -7.158 0.333 17.274 1.00 93.38 149 ASN A C 1
ATOM 1124 O O . ASN A 1 149 ? -7.621 1.093 16.418 1.00 93.38 149 ASN A O 1
ATOM 1128 N N . LEU A 1 150 ? -7.932 -0.371 18.106 1.00 84.94 150 LEU A N 1
ATOM 1129 C CA . LEU A 1 150 ? -9.394 -0.349 18.085 1.00 84.94 150 LEU A CA 1
ATOM 1130 C C . LEU A 1 150 ? -9.963 0.574 19.177 1.00 84.94 150 LEU A C 1
ATOM 1132 O O . LEU A 1 150 ? -9.584 0.438 20.347 1.00 84.94 150 LEU A O 1
ATOM 1136 N N . PRO A 1 151 ? -10.941 1.441 18.852 1.00 84.62 151 PRO A N 1
ATOM 1137 C CA . PRO A 1 151 ? -11.731 2.132 19.858 1.00 84.62 151 PRO A CA 1
ATOM 1138 C C . PRO A 1 151 ? -12.587 1.128 20.638 1.00 84.62 151 PRO A C 1
ATOM 1140 O O . PRO A 1 151 ? -12.938 0.050 20.143 1.00 84.62 151 PRO A O 1
ATOM 1143 N N . SER A 1 152 ? -12.944 1.487 21.870 1.00 82.69 152 SER A N 1
ATOM 1144 C CA . SER A 1 152 ? -13.861 0.685 22.678 1.00 82.69 152 SER A CA 1
ATOM 1145 C C . SER A 1 152 ? -15.236 0.571 22.008 1.00 82.69 152 SER A C 1
ATOM 1147 O O . SER A 1 152 ? -15.695 1.483 21.322 1.00 82.69 152 SER A O 1
ATOM 1149 N N . GLY A 1 153 ? -15.895 -0.575 22.195 1.00 77.44 153 GLY A N 1
ATOM 1150 C CA . GLY A 1 153 ? -17.247 -0.824 21.678 1.00 77.44 153 GLY A CA 1
ATOM 1151 C C . GLY A 1 153 ? -17.314 -1.353 20.243 1.00 77.44 153 GLY A C 1
ATOM 1152 O O . GLY A 1 153 ? -18.354 -1.878 19.851 1.00 77.44 153 GLY A O 1
ATOM 1153 N N . LEU A 1 154 ? -16.220 -1.304 19.471 1.00 82.62 154 LEU A N 1
ATOM 1154 C CA . LEU A 1 154 ? -16.208 -1.828 18.101 1.00 82.62 154 LEU A CA 1
ATOM 1155 C C . LEU A 1 154 ? -16.308 -3.362 18.060 1.00 82.62 154 LEU A C 1
ATOM 1157 O O . LEU A 1 154 ? -17.099 -3.921 17.298 1.00 82.62 154 LEU A O 1
ATOM 1161 N N . ILE A 1 155 ? -15.516 -4.037 18.894 1.00 83.25 155 ILE A N 1
ATOM 1162 C CA . ILE A 1 155 ? -15.604 -5.478 19.138 1.00 83.25 155 ILE A CA 1
ATOM 1163 C C . ILE A 1 155 ? -15.907 -5.666 20.632 1.00 83.25 155 ILE A C 1
ATOM 1165 O O . ILE A 1 155 ? -15.208 -5.062 21.450 1.00 83.25 155 ILE A O 1
ATOM 1169 N N . PRO A 1 156 ? -16.909 -6.486 21.010 1.00 81.12 156 PRO A N 1
ATOM 1170 C CA . PRO A 1 156 ? -17.185 -6.781 22.413 1.00 81.12 156 PRO A CA 1
ATOM 1171 C C . PRO A 1 156 ? -15.918 -7.229 23.146 1.00 81.12 156 PRO A C 1
ATOM 1173 O O . PRO A 1 156 ? -15.178 -8.079 22.649 1.00 81.12 156 PRO A O 1
ATOM 1176 N N . ASP A 1 157 ? -15.663 -6.614 24.300 1.00 80.62 157 ASP A N 1
ATOM 1177 C CA . ASP A 1 157 ? -14.541 -6.923 25.194 1.00 80.62 157 ASP A CA 1
ATOM 1178 C C . ASP A 1 157 ? -13.134 -6.775 24.579 1.00 80.62 157 ASP A C 1
ATOM 1180 O O . ASP A 1 157 ? -12.158 -7.284 25.131 1.00 80.62 157 ASP A O 1
ATOM 1184 N N . LYS A 1 158 ? -12.994 -6.054 23.454 1.00 80.75 158 LYS A N 1
ATOM 1185 C CA . LYS A 1 158 ? -11.691 -5.705 22.869 1.00 80.75 158 LYS A CA 1
ATOM 1186 C C . LYS A 1 158 ? -11.569 -4.204 22.627 1.00 80.75 158 LYS A C 1
ATOM 1188 O O . LYS A 1 158 ? -12.444 -3.574 22.040 1.00 80.75 158 LYS A O 1
ATOM 1193 N N . SER A 1 159 ? -10.441 -3.648 23.044 1.00 82.69 159 SER A N 1
ATOM 1194 C CA . SER A 1 159 ? -10.048 -2.258 22.811 1.00 82.69 159 SER A CA 1
ATOM 1195 C C . SER A 1 159 ? -8.529 -2.145 22.865 1.00 82.69 159 SER A C 1
ATOM 1197 O O . SER A 1 159 ? -7.891 -2.944 23.552 1.00 82.69 159 SER A O 1
ATOM 1199 N N . GLY A 1 160 ? -7.968 -1.127 22.219 1.00 88.06 160 GLY A N 1
ATOM 1200 C CA . GLY A 1 160 ? -6.523 -0.936 22.139 1.00 88.06 160 GLY A CA 1
ATOM 1201 C C . GLY A 1 160 ? -5.898 -1.746 21.006 1.00 88.06 160 GLY A C 1
ATOM 1202 O O . GLY A 1 160 ? -6.561 -2.057 20.016 1.00 88.06 160 GLY A O 1
ATOM 1203 N N . GLU A 1 161 ? -4.612 -2.057 21.143 1.00 91.94 161 GLU A N 1
ATOM 1204 C CA . GLU A 1 161 ? -3.842 -2.748 20.112 1.00 91.94 161 GLU A CA 1
ATOM 1205 C C . GLU A 1 161 ? -4.240 -4.225 20.002 1.00 91.94 161 GLU A C 1
ATOM 1207 O O . GLU A 1 161 ? -4.253 -4.972 20.982 1.00 91.94 161 GLU A O 1
ATOM 1212 N N . VAL A 1 162 ? -4.589 -4.639 18.787 1.00 92.38 162 VAL A N 1
ATOM 1213 C CA . VAL A 1 162 ? -4.987 -6.000 18.442 1.00 92.38 162 VAL A CA 1
ATOM 1214 C C . VAL A 1 162 ? -4.227 -6.443 17.202 1.00 92.38 162 VAL A C 1
ATOM 1216 O O . VAL A 1 162 ? -4.175 -5.734 16.198 1.00 92.38 162 VAL A O 1
ATOM 1219 N N . GLU A 1 163 ? -3.693 -7.658 17.261 1.00 95.06 163 GLU A N 1
ATOM 1220 C CA . GLU A 1 163 ? -3.081 -8.333 16.123 1.00 95.06 163 GLU A CA 1
ATOM 1221 C C . GLU A 1 163 ? -4.080 -9.276 15.454 1.00 95.06 163 GLU A C 1
ATOM 1223 O O . GLU A 1 163 ? -4.765 -10.069 16.110 1.00 95.06 163 GLU A O 1
ATOM 1228 N N . ILE A 1 164 ? -4.166 -9.192 14.130 1.00 94.44 164 ILE A N 1
ATOM 1229 C CA . ILE A 1 164 ? -5.056 -10.011 13.312 1.00 94.44 164 ILE A CA 1
ATOM 1230 C C . ILE A 1 164 ? -4.202 -10.717 12.264 1.00 94.44 164 ILE A C 1
ATOM 1232 O O . ILE A 1 164 ? -3.735 -10.102 11.305 1.00 94.44 164 ILE A O 1
ATOM 1236 N N . ALA A 1 165 ? -4.001 -12.021 12.449 1.00 96.94 165 ALA A N 1
ATOM 1237 C CA . ALA A 1 165 ? -3.367 -12.862 11.444 1.00 96.94 165 ALA A CA 1
ATOM 1238 C C . ALA A 1 165 ? -4.293 -13.022 10.233 1.00 96.94 165 ALA A C 1
ATOM 1240 O O . ALA A 1 165 ? -5.494 -13.263 10.374 1.00 96.94 165 ALA A O 1
ATOM 1241 N N . GLY A 1 166 ? -3.725 -12.918 9.039 1.00 96.88 166 GLY A N 1
ATOM 1242 C CA . GLY A 1 166 ? -4.458 -13.059 7.794 1.00 96.88 166 GLY A CA 1
ATOM 1243 C C . GLY A 1 166 ? -3.541 -13.379 6.626 1.00 96.88 166 GLY A C 1
ATOM 1244 O O . GLY A 1 166 ? -2.391 -13.789 6.787 1.00 96.88 166 GLY A O 1
ATOM 1245 N N . THR A 1 167 ? -4.071 -13.202 5.425 1.00 97.62 167 THR A N 1
ATOM 1246 C CA . THR A 1 167 ? -3.319 -13.364 4.183 1.00 97.62 167 THR A CA 1
ATOM 1247 C C . THR A 1 167 ? -3.580 -12.153 3.310 1.00 97.62 167 THR A C 1
ATOM 1249 O O . THR A 1 167 ? -4.723 -11.717 3.179 1.00 97.62 167 THR A O 1
ATOM 1252 N N . LEU A 1 168 ? -2.519 -11.595 2.741 1.00 97.50 168 LEU A N 1
ATOM 1253 C CA . LEU A 1 168 ? -2.584 -10.445 1.858 1.00 97.50 168 LEU A CA 1
ATOM 1254 C C . LEU A 1 168 ? -2.274 -10.897 0.440 1.00 97.50 168 LEU A C 1
ATOM 1256 O O . LEU A 1 168 ? -1.201 -11.436 0.188 1.00 97.50 168 LEU A O 1
ATOM 1260 N N . TYR A 1 169 ? -3.211 -10.636 -0.466 1.00 97.69 169 TYR A N 1
ATOM 1261 C CA . TYR A 1 169 ? -2.909 -10.524 -1.884 1.00 97.69 169 TYR A CA 1
ATOM 1262 C C . TYR A 1 169 ? -2.496 -9.083 -2.173 1.00 97.69 169 TYR A C 1
ATOM 1264 O O . TYR A 1 169 ? -3.234 -8.156 -1.822 1.00 97.69 169 TYR A O 1
ATOM 1272 N N . ASN A 1 170 ? -1.349 -8.881 -2.813 1.00 96.19 170 ASN A N 1
ATOM 1273 C CA . ASN A 1 170 ? -0.940 -7.558 -3.263 1.00 96.19 170 ASN A CA 1
ATOM 1274 C C . ASN A 1 170 ? -0.337 -7.599 -4.663 1.00 96.19 170 ASN A C 1
ATOM 1276 O O . ASN A 1 170 ? 0.289 -8.574 -5.070 1.00 96.19 170 ASN A O 1
ATOM 1280 N N . GLU A 1 171 ? -0.487 -6.477 -5.355 1.00 96.25 171 GLU A N 1
ATOM 1281 C CA . GLU A 1 171 ? 0.064 -6.243 -6.680 1.00 96.25 171 GLU A CA 1
ATOM 1282 C C . GLU A 1 171 ? 0.919 -4.972 -6.655 1.00 96.25 171 GLU A C 1
ATOM 1284 O O . GLU A 1 171 ? 0.519 -3.972 -6.053 1.00 96.25 171 GLU A O 1
ATOM 1289 N N . ALA A 1 172 ? 2.089 -5.016 -7.291 1.00 95.44 172 ALA A N 1
ATOM 1290 C CA . ALA A 1 172 ? 2.903 -3.841 -7.581 1.00 95.44 172 ALA A CA 1
ATOM 1291 C C . ALA A 1 172 ? 3.149 -3.756 -9.090 1.00 95.44 172 ALA A C 1
ATOM 1293 O O . ALA A 1 172 ? 3.775 -4.639 -9.682 1.00 95.44 172 ALA A O 1
ATOM 1294 N N . THR A 1 173 ? 2.660 -2.678 -9.695 1.00 93.81 173 THR A N 1
ATOM 1295 C CA . THR A 1 173 ? 2.626 -2.493 -11.148 1.00 93.81 173 THR A CA 1
ATOM 1296 C C . THR A 1 173 ? 3.616 -1.415 -11.563 1.00 93.81 173 THR A C 1
ATOM 1298 O O . THR A 1 173 ? 3.528 -0.272 -11.118 1.00 93.81 173 THR A O 1
ATOM 1301 N N . PHE A 1 174 ? 4.554 -1.782 -12.433 1.00 90.69 174 PHE A N 1
ATOM 1302 C CA . PHE A 1 174 ? 5.593 -0.911 -12.972 1.00 90.69 174 PHE A CA 1
ATOM 1303 C C . PHE A 1 174 ? 5.419 -0.829 -14.490 1.00 90.69 174 PHE A C 1
ATOM 1305 O O . PHE A 1 174 ? 5.852 -1.720 -15.215 1.00 90.69 174 PHE A O 1
ATOM 1312 N N . ILE A 1 175 ? 4.722 0.207 -14.964 1.00 83.88 175 ILE A N 1
ATOM 1313 C CA . ILE A 1 175 ? 4.328 0.374 -16.379 1.00 83.88 175 ILE A CA 1
ATOM 1314 C C . ILE A 1 175 ? 4.601 1.791 -16.914 1.00 83.88 175 ILE A C 1
ATOM 1316 O O . ILE A 1 175 ? 3.895 2.261 -17.803 1.00 83.88 175 ILE A O 1
ATOM 1320 N N . SER A 1 176 ? 5.582 2.482 -16.325 1.00 66.50 176 SER A N 1
ATOM 1321 C CA . SER A 1 176 ? 5.923 3.883 -16.619 1.00 66.50 176 SER A CA 1
ATOM 1322 C C . SER A 1 176 ? 6.474 4.101 -18.022 1.00 66.50 176 SER A C 1
ATOM 1324 O O . SER A 1 176 ? 7.416 3.351 -18.369 1.00 66.50 176 SER A O 1
#